Protein AF-A0A0G3I1F1-F1 (afdb_monomer_lite)

Radius of gyration: 37.82 Å; chains: 1; bounding box: 89×44×104 Å

Sequence (123 aa):
MLDVNSRSIANRKKYSCLNKSLQEEISLQHLYHSLLINDFSKYGRKVIKYLRKEKPEQYLRLISQIAVQENIKKEELSNGDQLTDEQLCEIIRSLEEELQIFSDYSKNKDGYAPKIKKTKEFS

Organism: NCBI:txid1277257

Secondary structure (DSSP, 8-state):
-----SSSSTTTTSSSSSS-S------HHHHHHHHHHHHHHHHHHHHHHHHHHH-HHHHHHHHHHHHHHHHHHHHHHHH-----HHHHHHHHHHHHHHHHHHHHHHHT-SS-------PPP--

pLDDT: mean 71.08, std 20.29, range [41.28, 98.12]

Structure (mmCIF, N/CA/C/O backbone):
data_AF-A0A0G3I1F1-F1
#
_entry.id   AF-A0A0G3I1F1-F1
#
loop_
_atom_site.group_PDB
_atom_site.id
_atom_site.type_symbol
_atom_site.label_atom_id
_atom_site.label_alt_id
_atom_site.label_comp_id
_atom_site.label_asym_id
_atom_site.label_entity_id
_atom_site.label_seq_id
_atom_site.pdbx_PDB_ins_code
_atom_site.Cartn_x
_atom_site.Cartn_y
_atom_site.Cartn_z
_atom_site.occupancy
_atom_site.B_iso_or_equiv
_atom_site.auth_seq_id
_atom_site.auth_comp_id
_atom_site.auth_asym_id
_atom_site.auth_atom_id
_atom_site.pdbx_PDB_model_num
ATOM 1 N N . MET A 1 1 ? 69.024 -20.974 -16.754 1.00 44.06 1 MET A N 1
ATOM 2 C CA . MET A 1 1 ? 68.825 -20.350 -15.431 1.00 44.06 1 MET A CA 1
ATOM 3 C C . MET A 1 1 ? 68.781 -18.844 -15.668 1.00 44.06 1 MET A C 1
ATOM 5 O O . MET A 1 1 ? 69.742 -18.359 -16.246 1.00 44.06 1 MET A O 1
ATOM 9 N N . LEU A 1 2 ? 67.677 -18.186 -15.265 1.00 41.84 2 LEU A N 1
ATOM 10 C CA . LEU A 1 2 ? 67.417 -16.724 -15.219 1.00 41.84 2 LEU A CA 1
ATOM 11 C C . LEU A 1 2 ? 67.286 -16.018 -16.596 1.00 41.84 2 LEU A C 1
ATOM 13 O O . LEU A 1 2 ? 68.034 -16.319 -17.510 1.00 41.84 2 LEU A O 1
ATOM 17 N N . ASP A 1 3 ? 66.359 -15.098 -16.874 1.00 41.72 3 ASP A N 1
ATOM 18 C CA . ASP A 1 3 ? 65.423 -14.351 -16.030 1.00 41.72 3 ASP A CA 1
ATOM 19 C C . ASP A 1 3 ? 64.271 -13.816 -16.919 1.00 41.72 3 ASP A C 1
ATOM 21 O O . ASP A 1 3 ? 64.508 -13.079 -17.875 1.00 41.72 3 ASP A O 1
ATOM 25 N N . VAL A 1 4 ? 63.015 -14.192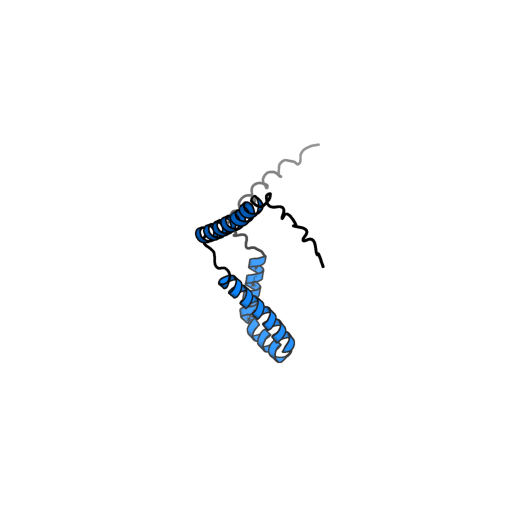 -16.648 1.00 49.25 4 VAL A N 1
ATOM 26 C CA . VAL A 1 4 ? 61.820 -13.761 -17.428 1.00 49.25 4 VAL A CA 1
ATOM 27 C C . VAL A 1 4 ? 61.138 -12.544 -16.769 1.00 49.25 4 VAL A C 1
ATOM 29 O O . VAL A 1 4 ? 60.016 -12.163 -17.096 1.00 49.25 4 VAL A O 1
ATOM 32 N N . ASN A 1 5 ? 61.809 -11.882 -15.824 1.00 49.31 5 ASN A N 1
ATOM 33 C CA . ASN A 1 5 ? 61.133 -11.084 -14.802 1.00 49.31 5 ASN A CA 1
ATOM 34 C C . ASN A 1 5 ? 61.237 -9.555 -14.956 1.00 49.31 5 ASN A C 1
ATOM 36 O O . ASN A 1 5 ? 61.244 -8.834 -13.961 1.00 49.31 5 ASN A O 1
ATOM 40 N N . SER A 1 6 ? 61.289 -9.020 -16.182 1.00 48.81 6 SER A N 1
ATOM 41 C CA . SER A 1 6 ? 61.502 -7.566 -16.374 1.00 48.81 6 SER A CA 1
ATOM 42 C C . SER A 1 6 ? 60.445 -6.820 -17.192 1.00 48.81 6 SER A C 1
ATOM 44 O O . SER A 1 6 ? 60.600 -5.624 -17.416 1.00 48.81 6 SER A O 1
ATOM 46 N N . ARG A 1 7 ? 59.339 -7.451 -17.614 1.00 41.47 7 ARG A N 1
ATOM 47 C CA . ARG A 1 7 ? 58.276 -6.745 -18.374 1.00 41.47 7 ARG A CA 1
ATOM 48 C C . ARG A 1 7 ? 56.908 -6.642 -17.694 1.00 41.47 7 ARG A C 1
ATOM 50 O O . ARG A 1 7 ? 56.014 -6.030 -18.269 1.00 41.47 7 ARG A O 1
ATOM 57 N N . SER A 1 8 ? 56.728 -7.142 -16.468 1.00 45.66 8 SER A N 1
ATOM 58 C CA . SER A 1 8 ? 55.414 -7.090 -15.792 1.00 45.66 8 SER A CA 1
ATOM 59 C C . SER A 1 8 ? 55.154 -5.821 -14.959 1.00 45.66 8 SER A C 1
ATOM 61 O O . SER A 1 8 ? 54.039 -5.618 -14.480 1.00 45.66 8 SER A O 1
ATOM 63 N N . ILE A 1 9 ? 56.137 -4.925 -14.807 1.00 47.38 9 ILE A N 1
ATOM 64 C CA . ILE A 1 9 ? 56.026 -3.777 -13.883 1.00 47.38 9 ILE A CA 1
ATOM 65 C C . ILE A 1 9 ? 55.412 -2.528 -14.553 1.00 47.38 9 ILE A C 1
ATOM 67 O O . ILE A 1 9 ? 54.865 -1.664 -13.868 1.00 47.38 9 ILE A O 1
ATOM 71 N N . ALA A 1 10 ? 55.391 -2.442 -15.888 1.00 46.03 10 ALA A N 1
ATOM 72 C CA . ALA A 1 10 ? 54.866 -1.261 -16.588 1.00 46.03 10 ALA A CA 1
ATOM 73 C C . ALA A 1 10 ? 53.324 -1.140 -16.574 1.00 46.03 10 ALA A C 1
ATOM 75 O O . ALA A 1 10 ? 52.796 -0.047 -16.766 1.00 46.03 10 ALA A O 1
ATOM 76 N N . ASN A 1 11 ? 52.589 -2.223 -16.292 1.00 43.62 11 ASN A N 1
ATOM 77 C CA . ASN A 1 11 ? 51.121 -2.231 -16.380 1.00 43.62 11 ASN A CA 1
ATOM 78 C C . ASN A 1 11 ? 50.391 -2.003 -15.046 1.00 43.62 11 ASN A C 1
ATOM 80 O O . ASN A 1 11 ? 49.169 -1.885 -15.037 1.00 43.62 11 ASN A O 1
ATOM 84 N N . ARG A 1 12 ? 51.100 -1.875 -13.914 1.00 45.00 12 ARG A N 1
ATOM 85 C CA . ARG A 1 12 ? 50.454 -1.662 -12.601 1.00 45.00 12 ARG A CA 1
ATOM 86 C C . ARG A 1 12 ? 50.089 -0.206 -12.282 1.00 45.00 12 ARG A C 1
ATOM 88 O O . ARG A 1 12 ? 49.455 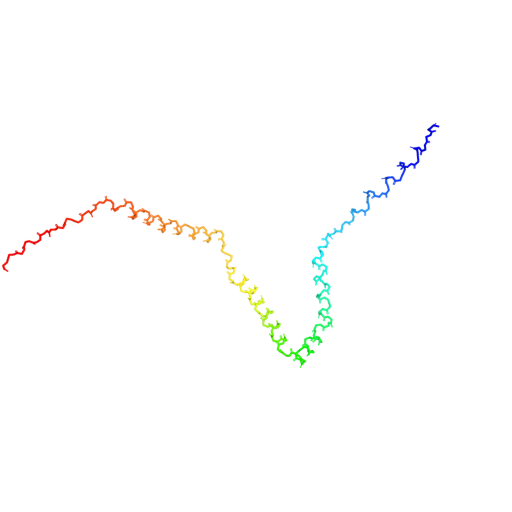0.038 -11.264 1.00 45.00 12 ARG A O 1
ATOM 95 N N . LYS A 1 13 ? 50.446 0.767 -13.128 1.00 48.75 13 LYS A N 1
ATOM 96 C CA . LYS A 1 13 ? 50.221 2.206 -12.860 1.00 48.75 13 LYS A CA 1
ATOM 97 C C . LYS A 1 13 ? 49.078 2.856 -13.655 1.00 48.75 13 LYS A C 1
ATOM 99 O O . LYS A 1 13 ? 48.961 4.074 -13.627 1.00 48.75 13 LYS A O 1
ATOM 104 N N . LYS A 1 14 ? 48.238 2.092 -14.366 1.00 47.34 14 LYS A N 1
ATOM 105 C CA . LYS A 1 14 ? 47.211 2.665 -15.267 1.00 47.34 14 LYS A CA 1
ATOM 106 C C . LYS A 1 14 ? 45.747 2.496 -14.849 1.00 47.34 14 LYS A C 1
ATOM 108 O O . LYS A 1 14 ? 44.876 2.910 -15.599 1.00 47.34 14 LYS A O 1
ATOM 113 N N . TYR A 1 15 ? 45.470 1.985 -13.649 1.00 46.41 15 TYR A N 1
ATOM 114 C CA . TYR A 1 15 ? 44.086 1.826 -13.165 1.00 46.41 15 TYR A CA 1
ATOM 115 C C . TYR A 1 15 ? 43.828 2.413 -11.769 1.00 46.41 15 TYR A C 1
ATOM 117 O O . TYR A 1 15 ? 42.810 2.124 -11.158 1.00 46.41 15 TYR A O 1
ATOM 125 N N . SER A 1 16 ? 44.724 3.257 -11.246 1.00 50.31 16 SER A N 1
ATOM 126 C CA . SER A 1 16 ? 44.609 3.760 -9.867 1.00 50.31 16 SER A CA 1
ATOM 127 C C . SER A 1 16 ? 43.841 5.085 -9.717 1.00 50.31 16 SER A C 1
ATOM 129 O O . SER A 1 16 ? 43.665 5.537 -8.589 1.00 50.31 16 SER A O 1
ATOM 131 N N . CYS A 1 17 ? 43.411 5.750 -10.794 1.00 47.12 17 CYS A N 1
ATOM 132 C CA . CYS A 1 17 ? 42.939 7.142 -10.696 1.00 47.12 17 CYS A CA 1
ATOM 133 C C . CYS A 1 17 ? 41.585 7.466 -11.347 1.00 47.12 17 CYS A C 1
ATOM 135 O O . CYS A 1 17 ? 41.224 8.637 -11.380 1.00 47.12 17 CYS A O 1
ATOM 137 N N . LEU A 1 18 ? 40.801 6.480 -11.798 1.00 45.34 18 LEU A N 1
ATOM 138 C CA . LEU A 1 18 ? 39.543 6.749 -12.519 1.00 45.34 18 LEU A CA 1
ATOM 139 C C . LEU A 1 18 ? 38.241 6.554 -11.726 1.00 45.34 18 LEU A C 1
ATOM 141 O O . LEU A 1 18 ? 37.180 6.791 -12.282 1.00 45.34 18 LEU A O 1
ATOM 145 N N . ASN A 1 19 ? 38.297 6.250 -10.425 1.00 48.03 19 ASN A N 1
ATOM 146 C CA . ASN A 1 19 ? 37.095 6.189 -9.572 1.00 48.03 19 ASN A CA 1
ATOM 147 C C . ASN A 1 19 ? 36.990 7.383 -8.605 1.00 48.03 19 ASN A C 1
ATOM 149 O O . ASN A 1 19 ? 36.394 7.282 -7.541 1.00 48.03 19 ASN A O 1
ATOM 153 N N . LYS A 1 20 ? 37.602 8.523 -8.953 1.00 47.66 20 LYS A N 1
ATOM 154 C CA . LYS A 1 20 ? 37.448 9.797 -8.222 1.00 47.66 20 LYS A CA 1
ATOM 155 C C . LYS A 1 20 ? 36.409 10.723 -8.863 1.00 47.66 20 LYS A C 1
ATOM 157 O O . LYS A 1 20 ? 36.433 11.927 -8.636 1.00 47.66 20 LYS A O 1
ATOM 162 N N . SER A 1 21 ? 35.498 10.190 -9.670 1.00 48.72 21 SER A N 1
ATOM 163 C CA . SER A 1 21 ? 34.312 10.925 -10.098 1.00 48.72 21 SER A CA 1
ATOM 164 C C . SER A 1 21 ? 33.169 10.563 -9.164 1.00 48.72 21 SER A C 1
ATOM 166 O O . SER A 1 21 ? 32.570 9.515 -9.362 1.00 48.72 21 SER A O 1
ATOM 168 N N . LEU A 1 22 ? 32.938 11.391 -8.140 1.00 50.31 22 LEU A N 1
ATOM 169 C CA . LEU A 1 22 ? 31.612 11.851 -7.694 1.00 50.31 22 LEU A CA 1
ATOM 170 C C . LEU A 1 22 ? 30.431 10.876 -7.903 1.00 50.31 22 LEU A C 1
ATOM 172 O O . LEU A 1 22 ? 29.366 11.260 -8.374 1.00 50.31 22 LEU A O 1
ATOM 176 N N . GLN A 1 23 ? 30.613 9.601 -7.573 1.00 54.25 23 GLN A N 1
ATOM 177 C CA . GLN A 1 23 ? 29.519 8.664 -7.438 1.00 54.25 23 GLN A CA 1
ATOM 178 C C . GLN A 1 23 ? 29.062 8.854 -6.007 1.00 54.25 23 GLN A C 1
ATOM 180 O O . GLN A 1 23 ? 29.670 8.324 -5.081 1.00 54.25 23 GLN A O 1
ATOM 185 N N . GLU A 1 24 ? 28.027 9.671 -5.821 1.00 63.03 24 GLU A N 1
ATOM 186 C CA . GLU A 1 24 ? 27.142 9.445 -4.687 1.00 63.03 24 GLU A CA 1
ATOM 187 C C . GLU A 1 24 ? 26.819 7.953 -4.720 1.00 63.03 24 GLU A C 1
ATOM 189 O O . GLU A 1 24 ? 26.288 7.450 -5.714 1.00 63.03 24 GLU A O 1
ATOM 194 N N . GLU A 1 25 ? 27.267 7.215 -3.707 1.00 71.25 25 GLU A N 1
ATOM 195 C CA . GLU A 1 25 ? 26.944 5.804 -3.570 1.00 71.25 25 GLU A CA 1
ATOM 196 C C . GLU A 1 25 ? 25.430 5.720 -3.388 1.00 71.25 25 GLU A C 1
ATOM 198 O O . GLU A 1 25 ? 24.896 5.847 -2.286 1.00 71.25 25 GLU A O 1
ATOM 203 N N . ILE A 1 26 ? 24.706 5.581 -4.500 1.00 73.31 26 ILE A N 1
ATOM 204 C CA . ILE A 1 26 ? 23.265 5.404 -4.460 1.00 73.31 26 ILE A CA 1
ATOM 205 C C . ILE A 1 26 ? 23.042 4.056 -3.792 1.00 73.31 26 ILE A C 1
ATOM 207 O O . ILE A 1 26 ? 23.347 3.005 -4.360 1.00 73.31 26 ILE A O 1
ATOM 211 N N . SER A 1 27 ? 22.512 4.095 -2.570 1.00 87.12 27 SER A N 1
ATOM 212 C CA . SER A 1 27 ? 22.115 2.890 -1.856 1.00 87.12 27 SER A CA 1
ATOM 213 C C . SER A 1 27 ? 21.230 2.036 -2.759 1.00 87.12 27 SER A C 1
ATOM 215 O O . SER A 1 27 ? 20.289 2.529 -3.389 1.00 87.12 27 SER A O 1
ATOM 217 N N . LEU A 1 28 ? 21.500 0.732 -2.789 1.00 89.3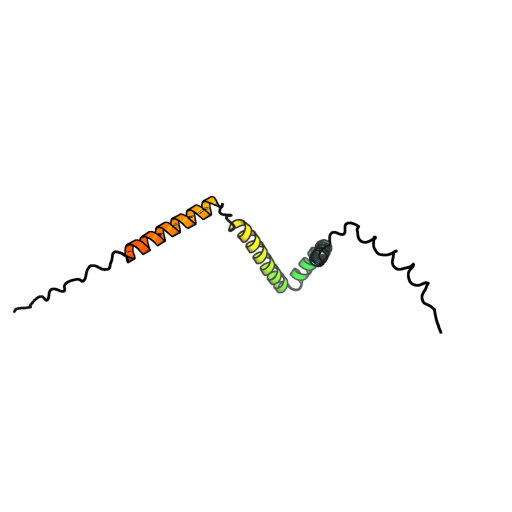8 28 LEU A N 1
ATOM 218 C CA . LEU A 1 28 ? 20.695 -0.239 -3.524 1.00 89.38 28 LEU A CA 1
ATOM 219 C C . LEU A 1 28 ? 19.201 -0.101 -3.181 1.00 89.38 28 LEU A C 1
ATOM 221 O O . LEU A 1 28 ? 18.343 -0.207 -4.056 1.00 89.38 28 LEU A O 1
ATOM 225 N N . GLN A 1 29 ? 18.892 0.218 -1.922 1.00 89.19 29 GLN A N 1
ATOM 226 C CA . GLN A 1 29 ? 17.534 0.482 -1.452 1.00 89.19 29 GLN A CA 1
ATOM 227 C C . GLN A 1 29 ? 16.890 1.675 -2.171 1.00 89.19 29 GLN A C 1
ATOM 229 O O . GLN A 1 29 ? 15.728 1.595 -2.568 1.00 89.19 29 GLN A O 1
ATOM 234 N N . HIS A 1 30 ? 17.638 2.763 -2.370 1.00 88.69 30 HIS A N 1
ATOM 235 C CA . HIS A 1 30 ? 17.154 3.952 -3.068 1.00 88.69 30 HIS A CA 1
ATOM 236 C C . HIS A 1 30 ? 16.857 3.646 -4.539 1.00 88.69 30 HIS A C 1
ATOM 238 O O . HIS A 1 30 ? 15.798 4.015 -5.053 1.00 88.69 30 HIS A O 1
ATOM 244 N N . LEU A 1 31 ? 17.746 2.893 -5.195 1.00 91.69 31 LEU A N 1
ATOM 245 C CA . LEU A 1 31 ? 17.545 2.463 -6.575 1.00 91.69 31 LEU A CA 1
ATOM 246 C C . LEU A 1 31 ? 16.276 1.610 -6.713 1.00 91.69 31 LEU A C 1
ATOM 248 O O . LEU A 1 31 ? 15.416 1.931 -7.535 1.00 91.69 31 LEU A O 1
ATOM 252 N N . TYR A 1 32 ? 16.110 0.582 -5.873 1.00 92.44 32 TYR A N 1
ATOM 253 C CA . TYR A 1 32 ? 14.906 -0.258 -5.885 1.00 92.44 32 TYR A CA 1
ATOM 254 C C . TYR A 1 32 ? 13.635 0.548 -5.637 1.00 92.44 32 TYR A C 1
ATOM 256 O O . TYR A 1 32 ? 12.649 0.383 -6.356 1.00 92.44 32 TYR A O 1
ATOM 264 N N . HIS A 1 33 ? 13.661 1.443 -4.652 1.00 91.31 33 HIS A N 1
ATOM 265 C CA . HIS A 1 33 ? 12.513 2.277 -4.331 1.00 91.31 33 HIS A CA 1
ATOM 266 C C . HIS A 1 33 ? 12.116 3.171 -5.514 1.00 91.31 33 HIS A C 1
ATOM 268 O O . HIS A 1 33 ? 10.940 3.229 -5.875 1.00 91.31 33 HIS A O 1
ATOM 274 N N . SER A 1 34 ? 13.090 3.799 -6.181 1.00 92.56 34 SER A N 1
ATOM 275 C CA . SER A 1 34 ? 12.830 4.639 -7.358 1.00 92.56 34 SER A CA 1
ATOM 276 C C . SER A 1 34 ? 12.214 3.852 -8.524 1.00 92.56 34 SER A C 1
ATOM 278 O O . SER A 1 34 ? 11.258 4.313 -9.151 1.00 92.56 34 SER A O 1
ATOM 280 N N . LEU A 1 35 ? 12.702 2.633 -8.781 1.00 95.00 35 LEU A N 1
ATOM 281 C CA . LEU A 1 35 ? 12.184 1.765 -9.839 1.00 95.00 35 LEU A CA 1
ATOM 282 C C . LEU A 1 35 ? 10.741 1.338 -9.557 1.00 95.00 35 LEU A C 1
ATOM 284 O O . LEU A 1 35 ? 9.897 1.416 -10.450 1.00 95.00 35 LEU A O 1
ATOM 288 N N . LEU A 1 36 ? 10.443 0.945 -8.316 1.00 94.00 36 LEU A N 1
ATOM 289 C CA . LEU A 1 36 ? 9.094 0.550 -7.907 1.00 94.00 36 LEU A CA 1
ATOM 290 C C . LEU A 1 36 ? 8.105 1.719 -7.980 1.00 94.00 36 LEU A C 1
ATOM 292 O O . LEU A 1 36 ? 6.980 1.531 -8.441 1.00 94.00 36 LEU A O 1
ATOM 296 N N . ILE A 1 37 ? 8.518 2.928 -7.587 1.00 95.25 37 ILE A N 1
ATOM 297 C CA . ILE A 1 37 ? 7.687 4.133 -7.729 1.00 95.25 37 ILE A CA 1
ATOM 298 C C . ILE A 1 37 ? 7.369 4.400 -9.198 1.00 95.25 37 ILE A C 1
ATOM 300 O O . ILE A 1 37 ? 6.214 4.661 -9.541 1.00 95.25 37 ILE A O 1
ATOM 304 N N . ASN A 1 38 ? 8.373 4.325 -10.071 1.00 96.50 38 ASN A N 1
ATOM 305 C CA . ASN A 1 38 ? 8.187 4.585 -11.495 1.00 96.50 38 ASN A CA 1
ATOM 306 C C . ASN A 1 38 ? 7.251 3.558 -12.142 1.00 96.50 38 ASN A C 1
ATOM 308 O O . ASN A 1 38 ? 6.346 3.933 -12.895 1.00 96.50 38 ASN A O 1
ATOM 312 N N . ASP A 1 39 ? 7.420 2.278 -11.813 1.00 97.19 39 ASP A N 1
ATOM 313 C CA . ASP A 1 39 ? 6.549 1.213 -12.307 1.00 97.19 39 ASP A CA 1
ATOM 314 C C . ASP A 1 39 ? 5.107 1.381 -11.800 1.00 97.19 39 ASP A C 1
ATOM 316 O O . ASP A 1 39 ? 4.147 1.357 -12.579 1.00 97.19 39 ASP A O 1
ATOM 320 N N . PHE A 1 40 ? 4.944 1.682 -10.508 1.00 95.00 40 PHE A N 1
ATOM 321 C CA . PHE A 1 40 ? 3.635 1.933 -9.913 1.00 95.00 40 PHE A CA 1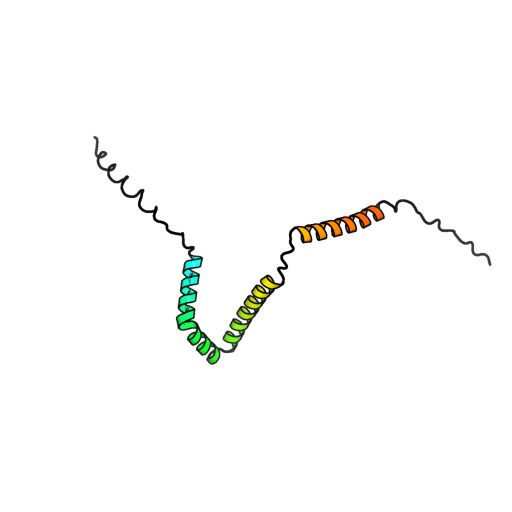
ATOM 322 C C . PHE A 1 40 ? 2.955 3.185 -10.487 1.00 95.00 40 PHE A C 1
ATOM 324 O O . PHE A 1 40 ? 1.750 3.166 -10.740 1.00 95.00 40 PHE A O 1
ATOM 331 N N . SER A 1 41 ? 3.698 4.259 -10.755 1.00 95.19 41 SER A N 1
ATOM 332 C CA . SER A 1 41 ? 3.163 5.463 -11.405 1.00 95.19 41 SER A CA 1
ATOM 333 C C . SER A 1 41 ? 2.585 5.140 -12.788 1.00 95.19 41 SER A C 1
ATOM 335 O O . SER A 1 41 ? 1.496 5.602 -13.148 1.00 95.19 41 SER A O 1
ATOM 337 N N . LYS A 1 42 ? 3.265 4.264 -13.538 1.00 97.00 42 LYS A N 1
ATOM 338 C CA . LYS A 1 42 ? 2.866 3.877 -14.893 1.00 97.00 42 LYS A CA 1
ATOM 339 C C . LYS A 1 42 ? 1.713 2.869 -14.925 1.00 97.00 42 LYS A C 1
ATOM 341 O O . LYS A 1 42 ? 0.814 2.999 -15.757 1.00 97.00 42 LYS A O 1
ATOM 346 N N . TYR A 1 43 ? 1.712 1.873 -14.038 1.00 96.75 43 TYR A N 1
ATOM 347 C CA . TYR A 1 43 ? 0.783 0.734 -14.125 1.00 96.75 43 TYR A CA 1
ATOM 348 C C . TYR A 1 43 ? -0.142 0.565 -12.916 1.00 96.75 43 TYR A C 1
ATOM 350 O O . TYR A 1 43 ? -1.189 -0.082 -13.029 1.00 96.75 43 TYR A O 1
ATOM 358 N N . GLY A 1 44 ? 0.179 1.181 -11.780 1.00 94.69 44 GLY A N 1
ATOM 359 C CA . GLY A 1 44 ? -0.489 0.970 -10.495 1.00 94.69 44 GLY A CA 1
ATOM 360 C C . GLY A 1 44 ? -1.992 1.221 -10.545 1.00 94.69 44 GLY A C 1
ATOM 361 O O . GLY A 1 44 ? -2.767 0.398 -10.062 1.00 94.69 44 GLY A O 1
ATOM 362 N N . ARG A 1 45 ? -2.451 2.280 -11.232 1.00 95.50 45 ARG A N 1
ATOM 363 C CA . ARG A 1 45 ? -3.897 2.549 -11.392 1.00 95.50 45 ARG A CA 1
ATOM 364 C C . ARG A 1 45 ? -4.635 1.406 -12.088 1.00 95.50 45 ARG A C 1
ATOM 366 O O . ARG A 1 45 ? -5.742 1.052 -11.682 1.00 95.50 45 ARG A O 1
ATOM 373 N N . LYS A 1 46 ? -4.037 0.829 -13.135 1.00 97.44 46 LYS A N 1
ATOM 374 C CA . LYS A 1 46 ? -4.642 -0.271 -13.897 1.00 97.44 46 LYS A CA 1
ATOM 375 C C . LYS A 1 46 ? -4.687 -1.544 -13.055 1.00 97.44 46 LYS A C 1
ATOM 377 O O . LYS A 1 46 ? -5.728 -2.196 -13.017 1.00 97.44 46 LYS A O 1
ATOM 382 N N . VAL A 1 47 ? -3.602 -1.841 -12.339 1.00 95.88 47 VAL A N 1
ATOM 383 C CA . VAL A 1 47 ? -3.515 -2.988 -11.423 1.00 95.88 47 VAL A CA 1
ATOM 384 C C . VAL A 1 47 ? -4.531 -2.861 -10.290 1.00 95.88 47 VAL A C 1
ATOM 386 O O . VAL A 1 47 ? -5.276 -3.803 -10.047 1.00 95.88 47 VAL A O 1
ATOM 389 N N . ILE A 1 48 ? -4.647 -1.690 -9.657 1.00 95.69 48 ILE A N 1
ATOM 390 C CA . ILE A 1 48 ? -5.631 -1.442 -8.593 1.00 95.69 48 ILE A CA 1
ATOM 391 C C . ILE A 1 48 ? -7.059 -1.605 -9.114 1.00 95.69 48 ILE A C 1
ATOM 393 O O . ILE A 1 48 ? -7.879 -2.256 -8.467 1.00 95.69 48 ILE A O 1
ATOM 397 N N . LYS A 1 49 ? -7.369 -1.040 -10.288 1.00 96.88 49 LYS A N 1
ATOM 398 C CA . LYS A 1 49 ? -8.701 -1.169 -10.895 1.00 96.88 49 LYS A CA 1
ATOM 399 C C . LYS A 1 49 ? -9.043 -2.631 -11.181 1.00 96.88 49 LYS A C 1
ATOM 401 O O . LYS A 1 49 ? -10.163 -3.053 -10.910 1.00 96.88 49 LYS A O 1
ATOM 406 N N . TYR A 1 50 ? -8.084 -3.385 -11.712 1.00 97.44 50 TYR A N 1
ATOM 407 C CA . TYR A 1 50 ? -8.235 -4.813 -11.963 1.00 97.44 50 TYR A CA 1
ATOM 408 C C . TYR A 1 50 ? -8.432 -5.593 -10.659 1.00 97.44 50 TYR A C 1
ATOM 410 O O . TYR A 1 50 ? -9.397 -6.338 -10.532 1.00 97.44 50 TYR A O 1
ATOM 418 N N . LEU A 1 51 ? -7.588 -5.356 -9.652 1.00 96.50 51 LEU A N 1
ATOM 419 C CA . LEU A 1 51 ? -7.655 -6.042 -8.363 1.00 96.50 51 LEU A CA 1
ATOM 420 C C . LEU A 1 51 ? -8.984 -5.784 -7.645 1.00 96.50 51 LEU A C 1
ATOM 422 O O . LEU A 1 51 ? -9.586 -6.717 -7.129 1.00 96.50 51 LEU A O 1
ATOM 426 N N . ARG A 1 52 ? -9.483 -4.542 -7.672 1.00 97.00 52 ARG A N 1
ATOM 427 C CA . ARG A 1 52 ? -10.789 -4.188 -7.096 1.00 97.00 52 ARG A CA 1
ATOM 428 C C . ARG A 1 52 ? -11.938 -4.956 -7.751 1.00 97.00 52 ARG A C 1
ATOM 430 O O . ARG A 1 52 ? -12.908 -5.268 -7.074 1.00 97.00 52 ARG A O 1
ATOM 437 N N . LYS A 1 53 ? -11.844 -5.221 -9.056 1.00 97.38 53 LYS A N 1
ATOM 438 C CA . LYS A 1 53 ? -12.885 -5.926 -9.807 1.00 97.38 53 LYS A CA 1
ATOM 439 C C . LYS A 1 53 ? -12.814 -7.439 -9.599 1.00 97.38 53 LYS A C 1
ATOM 441 O O . LYS A 1 53 ? -13.839 -8.059 -9.360 1.00 97.38 53 LYS A O 1
ATOM 446 N N . GLU A 1 54 ? -11.621 -8.016 -9.708 1.00 98.12 54 GLU A N 1
ATOM 447 C CA . GLU A 1 54 ? -11.448 -9.472 -9.762 1.00 98.12 54 GLU A CA 1
ATOM 448 C C . GLU A 1 54 ? -11.226 -10.107 -8.381 1.00 98.12 54 GLU A C 1
ATOM 450 O O . GLU A 1 54 ? -11.534 -11.279 -8.191 1.00 98.12 54 GLU A O 1
ATOM 455 N N . LYS A 1 55 ? -10.658 -9.365 -7.417 1.00 97.50 55 LYS A N 1
ATOM 456 C CA . LYS A 1 55 ? -10.338 -9.851 -6.060 1.00 97.50 55 LYS A CA 1
ATOM 457 C C . LYS A 1 55 ? -10.582 -8.759 -5.004 1.00 97.50 55 LYS A C 1
ATOM 459 O O . LYS A 1 55 ? -9.627 -8.277 -4.376 1.00 97.50 55 LYS A O 1
ATOM 464 N N . PRO A 1 56 ? -11.841 -8.331 -4.808 1.00 95.81 56 PRO A N 1
ATOM 465 C CA . PRO A 1 56 ? -12.175 -7.201 -3.944 1.00 95.81 56 PRO A CA 1
ATOM 466 C C . PRO A 1 56 ? -11.723 -7.392 -2.489 1.00 95.81 56 PRO A C 1
ATOM 468 O O . PRO A 1 56 ? -11.281 -6.431 -1.860 1.00 95.81 56 PRO A O 1
ATOM 471 N N . GLU A 1 57 ? -11.734 -8.614 -1.958 1.00 96.88 57 GLU A N 1
ATOM 472 C CA . GLU A 1 57 ? -11.305 -8.902 -0.584 1.00 96.88 57 GLU A CA 1
ATOM 473 C C . GLU A 1 57 ? -9.806 -8.652 -0.399 1.00 96.88 57 GLU A C 1
ATOM 475 O O . GLU A 1 57 ? -9.382 -8.111 0.622 1.00 96.88 57 GLU A O 1
ATOM 480 N N . GLN A 1 58 ? -8.992 -9.025 -1.392 1.00 95.94 58 GLN A N 1
ATOM 481 C CA . GLN A 1 58 ? -7.549 -8.766 -1.373 1.00 95.94 58 GLN A CA 1
ATOM 482 C C . GLN A 1 58 ? -7.265 -7.271 -1.488 1.00 95.94 58 GLN A C 1
ATOM 484 O O . GLN A 1 58 ? -6.405 -6.753 -0.777 1.00 95.94 58 GLN A O 1
ATOM 489 N N . TYR A 1 59 ? -8.021 -6.575 -2.341 1.00 96.19 59 TYR A N 1
ATOM 490 C CA . TYR A 1 59 ? -7.946 -5.125 -2.453 1.00 96.19 59 TYR A CA 1
ATOM 491 C C . TYR A 1 59 ? -8.249 -4.438 -1.113 1.00 96.19 59 TYR A C 1
ATOM 493 O O . TYR A 1 59 ? -7.448 -3.627 -0.657 1.00 96.19 59 TYR A O 1
ATOM 501 N N . LEU A 1 60 ? -9.352 -4.791 -0.446 1.00 95.50 60 LEU A N 1
ATOM 502 C CA . LEU A 1 60 ? -9.717 -4.205 0.849 1.00 95.50 60 LEU A CA 1
ATOM 503 C C . LEU A 1 60 ? -8.667 -4.488 1.929 1.00 95.50 60 LEU A C 1
ATOM 505 O O . LEU A 1 60 ? -8.320 -3.587 2.692 1.00 95.50 60 LEU A O 1
ATOM 509 N N . ARG A 1 61 ? -8.107 -5.704 1.955 1.00 95.31 61 ARG A N 1
ATOM 510 C CA . ARG A 1 61 ? -7.028 -6.064 2.887 1.00 95.31 61 ARG A CA 1
ATOM 511 C C . ARG A 1 61 ? -5.786 -5.197 2.659 1.00 95.31 61 ARG A C 1
ATOM 513 O O . ARG A 1 61 ? -5.271 -4.622 3.613 1.00 95.31 61 ARG A O 1
ATOM 520 N N . LEU A 1 62 ? -5.365 -5.025 1.406 1.00 92.62 62 LEU A N 1
ATOM 521 C CA . LEU A 1 62 ? -4.239 -4.157 1.052 1.00 92.62 62 LEU A CA 1
ATOM 522 C C . LEU A 1 62 ? -4.495 -2.698 1.464 1.00 92.62 62 LEU A C 1
ATOM 524 O O . LEU A 1 62 ? -3.636 -2.067 2.075 1.00 92.62 62 LEU A O 1
ATOM 528 N N . ILE A 1 63 ? -5.689 -2.171 1.178 1.00 92.06 63 ILE A N 1
ATOM 529 C CA . ILE A 1 63 ? -6.058 -0.800 1.555 1.00 92.06 63 ILE A CA 1
ATOM 530 C C . ILE A 1 63 ? -6.064 -0.617 3.072 1.00 92.06 63 ILE A C 1
ATOM 532 O O . ILE A 1 63 ? -5.563 0.399 3.542 1.00 92.06 63 ILE A O 1
ATOM 536 N N . SER A 1 64 ? -6.564 -1.589 3.840 1.00 90.06 64 SER A N 1
ATOM 537 C CA . SER A 1 64 ? -6.538 -1.505 5.305 1.00 90.06 64 SER A CA 1
ATOM 538 C C . SER A 1 64 ? -5.114 -1.416 5.862 1.00 90.06 64 SER A C 1
ATOM 540 O O . SER A 1 64 ? -4.863 -0.612 6.752 1.00 90.06 64 SER A O 1
ATOM 542 N N . GLN A 1 65 ? -4.162 -2.163 5.295 1.00 90.44 65 GLN A N 1
ATOM 543 C CA . GLN A 1 65 ? -2.762 -2.129 5.729 1.00 90.44 65 GLN A CA 1
ATOM 544 C C . GLN A 1 65 ? -2.110 -0.774 5.435 1.00 90.44 65 GLN A C 1
ATOM 546 O O . GLN A 1 65 ? -1.443 -0.208 6.299 1.00 90.44 65 GLN A O 1
ATOM 551 N N . ILE A 1 66 ? -2.342 -0.236 4.234 1.00 87.00 66 ILE A N 1
ATOM 552 C CA . ILE A 1 66 ? -1.790 1.061 3.823 1.00 87.00 66 ILE A CA 1
ATOM 553 C C . ILE A 1 66 ? -2.412 2.196 4.645 1.00 87.00 66 ILE A C 1
ATOM 555 O O . ILE A 1 66 ? -1.696 3.062 5.135 1.00 87.00 66 ILE A O 1
ATOM 559 N N . ALA A 1 67 ? -3.735 2.190 4.831 1.00 80.31 67 ALA A N 1
ATOM 560 C CA . ALA A 1 67 ? -4.434 3.239 5.569 1.00 80.31 67 ALA A CA 1
ATOM 561 C C . ALA A 1 67 ? -3.975 3.324 7.032 1.00 80.31 67 ALA A C 1
ATOM 563 O O . ALA A 1 67 ? -3.771 4.422 7.543 1.00 80.31 67 ALA A O 1
ATOM 564 N N . VAL A 1 68 ? -3.761 2.178 7.688 1.00 78.56 68 VAL A N 1
ATOM 565 C CA . VAL A 1 68 ? -3.235 2.131 9.060 1.00 78.56 68 VAL A CA 1
ATOM 566 C C . VAL A 1 68 ? -1.816 2.697 9.122 1.00 78.56 68 VAL A C 1
ATOM 568 O O . VAL A 1 68 ? -1.547 3.534 9.975 1.00 78.56 68 VAL A O 1
ATOM 571 N N . GLN A 1 69 ? -0.929 2.326 8.194 1.00 75.38 69 GLN A N 1
ATOM 572 C CA . GLN A 1 69 ? 0.432 2.879 8.152 1.00 75.38 69 GLN A CA 1
ATOM 573 C C . GLN A 1 69 ? 0.457 4.394 7.915 1.00 75.38 69 GLN A C 1
ATOM 575 O O . GLN A 1 69 ? 1.247 5.098 8.535 1.00 75.38 69 GLN A O 1
ATOM 580 N N . GLU A 1 70 ? -0.401 4.913 7.037 1.00 71.00 70 GLU A N 1
ATOM 581 C CA . GLU A 1 70 ? -0.473 6.353 6.764 1.00 71.00 70 GLU A CA 1
ATOM 582 C C . GLU A 1 70 ? -1.060 7.142 7.939 1.00 71.00 70 GLU A C 1
ATOM 584 O O . GLU A 1 70 ? -0.650 8.276 8.179 1.00 71.00 70 GLU A O 1
ATOM 589 N N . ASN A 1 71 ? -1.987 6.548 8.693 1.00 64.81 71 ASN A N 1
ATOM 590 C CA . ASN A 1 71 ? -2.493 7.151 9.922 1.00 64.81 71 ASN A CA 1
ATOM 591 C C . ASN A 1 71 ? -1.433 7.137 11.026 1.00 64.81 71 ASN A C 1
ATOM 593 O O . ASN A 1 71 ? -1.232 8.175 11.640 1.00 64.81 71 ASN A O 1
ATOM 597 N N . ILE A 1 72 ? -0.693 6.035 11.201 1.00 61.38 72 ILE A N 1
ATOM 598 C CA . ILE A 1 72 ? 0.415 5.956 12.167 1.00 61.38 72 ILE A CA 1
ATOM 599 C C . ILE A 1 72 ? 1.482 7.007 11.853 1.00 61.38 72 ILE A C 1
ATOM 601 O O . ILE A 1 72 ? 1.865 7.746 12.744 1.00 61.38 72 ILE A O 1
ATOM 605 N N . LYS A 1 73 ? 1.907 7.172 10.593 1.00 61.25 73 LYS A N 1
ATOM 606 C CA . LYS A 1 73 ? 2.885 8.220 10.233 1.00 61.25 73 LYS A CA 1
ATOM 607 C C . LYS A 1 73 ? 2.381 9.634 10.532 1.00 61.25 73 LYS A C 1
ATOM 609 O O . LYS A 1 73 ? 3.151 10.490 10.952 1.00 61.25 73 LYS A O 1
ATOM 614 N N . LYS A 1 74 ? 1.097 9.905 10.278 1.00 60.50 74 LYS A N 1
ATOM 615 C CA . LYS A 1 74 ? 0.478 11.204 10.595 1.00 60.50 74 LYS A CA 1
ATOM 616 C C . LYS A 1 74 ? 0.351 11.419 12.099 1.00 60.50 74 LYS A C 1
ATOM 618 O O . LYS A 1 74 ? 0.495 12.542 12.558 1.00 60.50 74 LYS A O 1
ATOM 623 N N . GLU A 1 75 ? 0.084 10.355 12.840 1.00 56.88 75 GLU A N 1
ATOM 624 C CA . GLU A 1 75 ? -0.041 10.365 14.289 1.00 56.88 75 GLU A CA 1
ATOM 625 C C . GLU A 1 75 ? 1.332 10.469 14.970 1.00 56.88 75 GLU A C 1
ATOM 627 O O . GLU A 1 75 ? 1.464 11.227 15.914 1.00 56.88 75 GLU A O 1
ATOM 632 N N . GLU A 1 76 ? 2.392 9.858 14.440 1.00 54.72 76 GLU A N 1
ATOM 633 C CA . GLU A 1 76 ? 3.785 10.090 14.861 1.00 54.72 76 GLU A CA 1
ATOM 634 C C . GLU A 1 76 ? 4.221 11.545 14.618 1.00 54.72 76 GLU A C 1
ATOM 636 O O . GLU A 1 76 ? 4.922 12.129 15.440 1.00 54.72 76 GLU A O 1
ATOM 641 N N . LEU A 1 77 ? 3.758 12.162 13.525 1.00 52.56 77 LEU A N 1
ATOM 642 C CA . LEU A 1 77 ? 3.961 13.590 13.250 1.00 52.56 77 LEU A CA 1
ATOM 643 C C . LEU A 1 77 ? 3.107 14.515 14.139 1.00 52.56 77 LEU A C 1
ATOM 645 O O . LEU A 1 77 ? 3.446 15.686 14.266 1.00 52.56 77 LEU A O 1
ATOM 649 N N . SER A 1 78 ? 2.006 14.020 14.717 1.00 53.78 78 SER A N 1
ATOM 650 C CA . SER A 1 78 ? 1.049 14.814 15.508 1.00 53.78 78 SER A CA 1
ATOM 651 C C . SER A 1 78 ? 1.174 14.611 17.021 1.00 53.78 78 SER A C 1
ATOM 653 O O . SER A 1 78 ? 0.816 15.512 17.769 1.00 53.78 78 SER A O 1
ATOM 655 N N . ASN A 1 79 ? 1.643 13.446 17.467 1.00 50.97 79 ASN A N 1
ATOM 656 C CA . ASN A 1 79 ? 1.883 13.092 18.869 1.00 50.97 79 ASN A CA 1
ATOM 657 C C . ASN A 1 79 ? 3.359 13.257 19.251 1.00 50.97 79 ASN A C 1
ATOM 659 O O . ASN A 1 79 ? 3.714 13.137 20.421 1.00 50.97 79 ASN A O 1
ATOM 663 N N . GLY A 1 80 ? 4.227 13.535 18.277 1.00 50.97 80 GLY A N 1
ATOM 664 C CA . GLY A 1 80 ? 5.540 14.106 18.523 1.00 50.97 80 GLY A CA 1
ATOM 665 C C . GLY A 1 80 ? 5.412 15.586 18.865 1.00 50.97 80 GLY A C 1
ATOM 666 O O . GLY A 1 80 ? 5.918 16.416 18.113 1.00 50.97 80 GLY A O 1
ATOM 667 N N . ASP A 1 81 ? 4.744 15.919 19.975 1.00 60.84 81 ASP A N 1
ATOM 668 C CA . ASP A 1 81 ? 5.021 17.186 20.650 1.00 60.84 81 ASP A CA 1
ATOM 669 C C . ASP A 1 81 ? 6.510 17.128 21.002 1.00 60.84 81 ASP A C 1
ATOM 671 O O . ASP A 1 81 ? 6.934 16.437 21.931 1.00 60.84 81 ASP A O 1
ATOM 675 N N . GLN A 1 82 ? 7.332 17.760 20.165 1.00 63.75 82 GLN A N 1
ATOM 676 C CA . GLN A 1 82 ? 8.736 17.988 20.452 1.00 63.75 82 GLN A CA 1
ATOM 677 C C . GLN A 1 82 ? 8.766 18.918 21.656 1.00 63.75 82 GLN A C 1
ATOM 679 O O . GLN A 1 82 ? 8.737 20.138 21.505 1.00 63.75 82 GLN A O 1
ATOM 684 N N . LEU A 1 83 ? 8.760 18.329 22.850 1.00 68.69 83 LEU A N 1
ATOM 685 C CA . LEU A 1 83 ? 9.029 19.060 24.073 1.00 6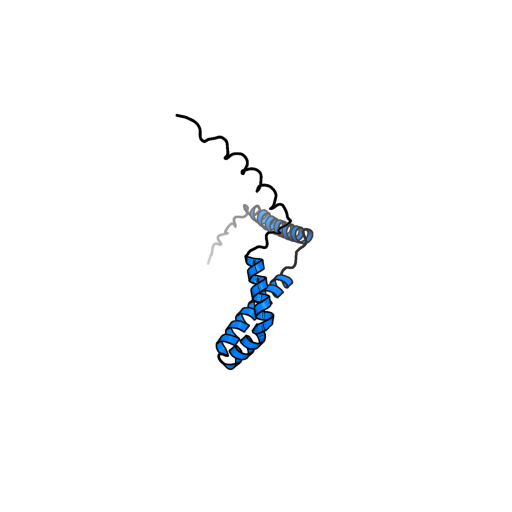8.69 83 LEU A CA 1
ATOM 686 C C . LEU A 1 83 ? 10.370 19.760 23.874 1.00 68.69 83 LEU A C 1
ATOM 688 O O . LEU A 1 83 ? 11.367 19.110 23.547 1.00 68.69 83 LEU A O 1
ATOM 692 N N . THR A 1 84 ? 10.384 21.082 24.016 1.00 76.94 84 THR A N 1
ATOM 693 C CA . THR A 1 84 ? 11.648 21.815 23.994 1.00 76.94 84 THR A CA 1
ATOM 694 C C . THR A 1 84 ? 12.476 21.408 25.211 1.00 76.94 84 THR A C 1
ATOM 696 O O . THR A 1 84 ? 11.930 20.942 26.218 1.00 76.94 84 THR A O 1
ATOM 699 N N . ASP A 1 85 ? 13.795 21.585 25.143 1.00 77.56 85 ASP A N 1
ATOM 700 C CA . ASP A 1 85 ? 14.691 21.254 26.257 1.00 77.56 85 ASP A CA 1
ATOM 701 C C . ASP A 1 85 ? 14.247 21.945 27.560 1.00 77.56 85 ASP A C 1
ATOM 703 O O . ASP A 1 85 ? 14.320 21.349 28.637 1.00 77.56 85 ASP A O 1
ATOM 707 N N . GLU A 1 86 ? 13.695 23.159 27.474 1.00 78.81 86 GLU A N 1
ATOM 708 C CA . GLU A 1 86 ? 13.120 23.873 28.617 1.00 78.81 86 GLU A CA 1
ATOM 709 C C . GLU A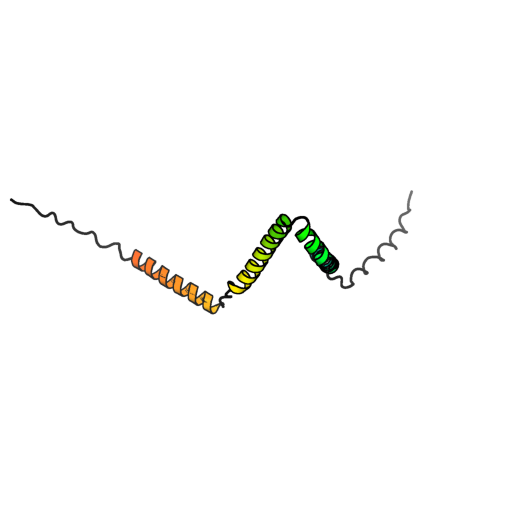 1 86 ? 11.908 23.152 29.225 1.00 78.81 86 GLU A C 1
ATOM 711 O O . GLU A 1 86 ? 11.835 23.009 30.446 1.00 78.81 86 GLU A O 1
ATOM 716 N N . GLN A 1 87 ? 10.984 22.656 28.398 1.00 83.56 87 GLN A N 1
ATOM 717 C CA . GLN A 1 87 ? 9.797 21.929 28.863 1.00 83.56 87 GLN A CA 1
ATOM 718 C C . GLN A 1 87 ? 10.177 20.579 29.483 1.00 83.56 87 GLN A C 1
ATOM 720 O O . GLN A 1 87 ? 9.626 20.188 30.512 1.00 83.56 87 GLN A O 1
ATOM 725 N N . LEU A 1 88 ? 11.167 19.888 28.908 1.00 86.38 88 LEU A N 1
ATOM 726 C CA . LEU A 1 88 ? 11.735 18.674 29.498 1.00 86.38 88 LEU A CA 1
ATOM 727 C C . LEU A 1 88 ? 12.367 18.955 30.868 1.00 86.38 88 LEU A C 1
ATOM 729 O O . LEU A 1 88 ? 12.133 18.202 31.814 1.00 86.38 88 LEU A O 1
ATOM 733 N N . CYS A 1 89 ? 13.118 20.051 31.004 1.00 86.50 89 CYS A N 1
ATOM 734 C CA . CYS A 1 89 ? 13.720 20.444 32.281 1.00 86.50 89 CYS A CA 1
ATOM 735 C C . CYS A 1 89 ? 12.672 20.792 33.349 1.00 86.50 89 CYS A C 1
ATOM 737 O O . CYS A 1 89 ? 12.870 20.491 34.528 1.00 86.50 89 CYS A O 1
ATOM 739 N N . GLU A 1 90 ? 11.559 21.424 32.971 1.00 87.38 90 GLU A N 1
ATOM 740 C CA . GLU A 1 90 ? 10.451 21.694 33.894 1.00 87.38 90 GLU A CA 1
ATOM 741 C C . GLU A 1 90 ? 9.796 20.407 34.391 1.00 87.38 90 GLU A C 1
ATOM 743 O O . GLU A 1 90 ? 9.629 20.246 35.599 1.00 87.38 90 GLU A O 1
ATOM 748 N N . ILE A 1 91 ? 9.525 19.460 33.489 1.00 86.00 91 ILE A N 1
ATOM 749 C CA . ILE A 1 91 ? 8.945 18.160 33.846 1.00 86.00 91 ILE A CA 1
ATOM 750 C C . ILE A 1 91 ? 9.872 17.388 34.794 1.00 86.00 91 ILE A C 1
ATOM 752 O O . ILE A 1 91 ? 9.411 16.873 35.812 1.00 86.00 91 ILE A O 1
ATOM 756 N N . ILE A 1 92 ? 11.176 17.328 34.495 1.00 88.25 92 ILE A N 1
ATOM 757 C CA . ILE A 1 92 ? 12.161 16.639 35.346 1.00 88.25 92 ILE A CA 1
ATOM 758 C C . ILE A 1 92 ? 12.170 17.242 36.754 1.00 88.25 92 ILE A C 1
ATOM 760 O O . ILE A 1 92 ? 12.061 16.508 37.733 1.00 88.25 92 ILE A O 1
ATOM 764 N N . ARG A 1 93 ? 12.219 18.572 36.865 1.00 89.00 93 ARG A N 1
ATOM 765 C CA . ARG A 1 93 ? 12.231 19.270 38.157 1.00 89.00 93 ARG A CA 1
ATOM 766 C C . ARG A 1 93 ? 10.947 19.050 38.959 1.00 89.00 93 ARG A C 1
ATOM 768 O O . ARG A 1 93 ? 11.029 18.801 40.156 1.00 89.00 93 ARG A O 1
ATOM 775 N N . SER A 1 94 ? 9.777 19.088 38.319 1.00 88.00 94 SER A N 1
ATOM 776 C CA . SER A 1 94 ? 8.509 18.788 38.998 1.00 88.00 94 SER A CA 1
ATOM 777 C C . SER A 1 94 ? 8.475 17.357 39.544 1.00 88.00 94 SER A C 1
ATOM 779 O O . SER A 1 94 ? 8.031 17.135 40.668 1.00 88.00 94 SER A O 1
ATOM 781 N N . LEU A 1 95 ? 9.005 16.389 38.792 1.00 89.81 95 LEU A N 1
ATOM 782 C CA . LEU A 1 95 ? 9.099 15.000 39.247 1.00 89.81 95 LEU A CA 1
ATOM 783 C C . LEU A 1 95 ? 10.096 14.831 40.402 1.00 89.81 95 LEU A C 1
ATOM 785 O O . LEU A 1 95 ? 9.828 14.081 41.340 1.00 89.81 95 LEU A O 1
ATOM 789 N N . GLU A 1 96 ? 11.232 15.527 40.360 1.00 85.25 96 GLU A N 1
ATOM 790 C CA . GLU A 1 96 ? 12.208 15.533 41.455 1.00 85.25 96 GLU A CA 1
ATOM 791 C C . GLU A 1 96 ? 11.618 16.127 42.742 1.00 85.25 96 GLU A C 1
ATOM 793 O O . GLU A 1 96 ? 11.814 15.563 43.819 1.00 85.25 96 GLU A O 1
ATOM 798 N N . GLU A 1 97 ? 10.846 17.212 42.641 1.00 84.94 97 GLU A N 1
ATOM 799 C CA . GLU A 1 97 ? 10.139 17.821 43.775 1.00 84.94 97 GLU A CA 1
ATOM 800 C C . GLU A 1 97 ? 9.096 16.870 44.380 1.00 84.94 97 GLU A C 1
ATOM 802 O O . GLU A 1 97 ? 9.058 16.688 45.600 1.00 84.94 97 GLU A O 1
ATOM 807 N N . GLU A 1 98 ? 8.292 16.202 43.548 1.00 79.62 98 GLU A N 1
ATOM 808 C CA . GLU A 1 98 ? 7.332 15.195 44.012 1.00 79.62 98 GLU A CA 1
ATOM 809 C C . GLU A 1 98 ? 8.030 14.031 44.729 1.00 79.62 98 GLU A C 1
ATOM 811 O O . GLU A 1 98 ? 7.636 13.651 45.836 1.00 79.62 98 GLU A O 1
ATOM 816 N N . LEU A 1 99 ? 9.107 13.493 44.151 1.00 78.38 99 LEU A N 1
ATOM 817 C CA . LEU A 1 99 ? 9.886 12.407 44.755 1.00 78.38 99 LEU A CA 1
ATOM 818 C C . LEU A 1 99 ? 10.547 12.826 46.075 1.00 78.38 99 LEU A C 1
ATOM 820 O O . LEU A 1 99 ? 10.591 12.034 47.026 1.00 78.38 99 LEU A O 1
ATOM 824 N N . GLN A 1 100 ? 11.022 14.067 46.165 1.00 75.31 100 GLN A N 1
ATOM 825 C CA . GLN A 1 100 ? 11.619 14.614 47.378 1.00 75.31 100 GLN A CA 1
ATOM 826 C C . GLN A 1 100 ? 10.594 14.691 48.519 1.00 75.31 100 GLN A C 1
ATOM 828 O O . GLN A 1 100 ? 10.903 14.291 49.645 1.00 75.31 100 GLN A O 1
ATOM 833 N N . ILE A 1 101 ? 9.350 15.086 48.226 1.00 68.12 101 ILE A N 1
ATOM 834 C CA . ILE A 1 101 ? 8.250 15.100 49.206 1.00 68.12 101 ILE A CA 1
ATOM 835 C C . ILE A 1 101 ? 7.995 13.691 49.767 1.00 68.12 101 ILE A C 1
ATOM 837 O O . ILE A 1 101 ? 7.822 13.531 50.979 1.00 68.12 101 ILE A O 1
ATOM 841 N N . PHE A 1 102 ? 8.029 12.648 48.930 1.00 61.28 102 PHE A N 1
ATOM 842 C CA . PHE A 1 102 ? 7.882 11.262 49.397 1.00 61.28 102 PHE A CA 1
ATOM 843 C C . PHE A 1 102 ? 9.078 10.781 50.236 1.00 61.28 102 PHE A C 1
ATOM 845 O O . PHE A 1 102 ? 8.883 10.092 51.244 1.00 61.28 102 PHE A O 1
ATOM 852 N N . SER A 1 103 ? 10.303 11.171 49.875 1.00 61.84 103 SER A N 1
ATOM 853 C CA . SER A 1 103 ? 11.517 10.870 50.652 1.00 61.84 103 SER A CA 1
ATOM 854 C C . SER A 1 103 ? 11.494 11.539 52.034 1.00 61.84 103 SER A C 1
ATOM 856 O O . SER A 1 103 ? 11.792 10.899 53.050 1.00 61.84 103 SER A O 1
ATOM 858 N N . ASP A 1 104 ? 11.087 12.804 52.100 1.00 58.25 104 ASP A N 1
ATOM 859 C CA . ASP A 1 104 ? 11.048 13.567 53.349 1.00 58.25 104 ASP A CA 1
ATOM 860 C C . ASP A 1 104 ? 9.880 13.134 54.247 1.00 58.25 104 ASP A C 1
ATOM 862 O O . ASP A 1 104 ? 9.993 13.142 55.476 1.00 58.25 104 ASP A O 1
ATOM 866 N N . TYR A 1 105 ? 8.784 12.638 53.667 1.00 56.75 105 TYR A N 1
ATOM 867 C CA . TYR A 1 105 ? 7.700 12.009 54.425 1.00 56.75 105 TYR A CA 1
ATOM 868 C C . TYR A 1 105 ? 8.111 10.655 55.032 1.00 56.75 105 TYR A C 1
ATOM 870 O O . TYR A 1 105 ? 7.711 10.328 56.153 1.00 56.75 105 TYR A O 1
ATOM 878 N N . SER A 1 106 ? 8.949 9.879 54.332 1.00 56.41 106 SER A N 1
ATOM 879 C CA . SER A 1 106 ? 9.462 8.588 54.811 1.00 56.41 106 SER A CA 1
ATOM 880 C C . SER A 1 106 ? 10.467 8.724 55.958 1.00 56.41 106 SER A C 1
ATOM 882 O O . SER A 1 106 ? 10.515 7.847 56.818 1.00 56.41 106 SER A O 1
ATOM 884 N N . LYS A 1 107 ? 11.265 9.798 56.000 1.00 56.50 107 LYS A N 1
ATOM 885 C CA . LYS A 1 107 ? 12.281 10.010 57.052 1.00 56.50 107 LYS A CA 1
ATOM 886 C C . LYS A 1 107 ? 11.709 10.512 58.382 1.00 56.50 107 LYS A C 1
ATOM 888 O O . LYS A 1 107 ? 12.381 10.429 59.402 1.00 56.50 107 LYS A O 1
ATOM 893 N N . ASN A 1 108 ? 10.467 11.000 58.391 1.00 54.97 108 ASN A N 1
ATOM 894 C CA . ASN A 1 108 ? 9.842 11.629 59.560 1.00 54.97 108 ASN A CA 1
ATOM 895 C C . ASN A 1 108 ? 8.865 10.714 60.335 1.00 54.97 108 ASN A C 1
ATOM 897 O O . ASN A 1 108 ? 8.128 11.202 61.193 1.00 54.97 108 ASN A O 1
ATOM 901 N N . LYS A 1 109 ? 8.827 9.399 60.059 1.00 52.69 109 LYS A N 1
ATOM 902 C CA . LYS A 1 109 ? 7.906 8.445 60.721 1.00 52.69 109 LYS A CA 1
ATOM 903 C C . LYS A 1 109 ? 8.551 7.387 61.622 1.00 52.69 109 LYS A C 1
ATOM 905 O O . LYS A 1 109 ? 7.850 6.478 62.061 1.00 52.69 109 LYS A O 1
ATOM 910 N N . ASP A 1 110 ? 9.800 7.562 62.034 1.00 53.31 110 ASP A N 1
ATOM 911 C CA . ASP A 1 110 ? 10.372 6.782 63.139 1.00 53.31 110 ASP A CA 1
ATOM 912 C C . ASP A 1 110 ? 10.094 7.484 64.474 1.00 53.31 110 ASP A C 1
ATOM 914 O O . ASP A 1 110 ? 10.982 8.080 65.081 1.00 53.31 110 ASP A O 1
ATOM 918 N N . GLY A 1 111 ? 8.837 7.499 64.934 1.00 50.53 111 GLY A N 1
ATOM 919 C CA . GLY A 1 111 ? 8.568 8.252 66.160 1.00 50.53 111 GLY A CA 1
ATOM 920 C C . GLY A 1 111 ? 7.184 8.274 66.781 1.00 50.53 111 GLY A C 1
ATOM 921 O O . GLY A 1 111 ? 7.003 9.087 67.670 1.00 50.53 111 GLY A O 1
ATOM 922 N N . TYR A 1 112 ? 6.209 7.439 66.412 1.00 41.28 112 TYR A N 1
ATOM 923 C CA . TYR A 1 112 ? 4.981 7.341 67.220 1.00 41.28 112 TYR A CA 1
ATOM 924 C C . TYR A 1 112 ? 4.428 5.915 67.252 1.00 41.28 112 TYR A C 1
ATOM 926 O O . TYR A 1 112 ? 3.605 5.516 66.435 1.00 41.28 112 TYR A O 1
ATOM 934 N N . ALA A 1 113 ? 4.863 5.154 68.259 1.00 47.53 113 ALA A N 1
ATOM 935 C CA . ALA A 1 113 ? 4.163 3.956 68.705 1.00 47.53 113 ALA A CA 1
ATOM 936 C C . ALA A 1 113 ? 2.872 4.375 69.445 1.00 47.53 113 ALA A C 1
ATOM 938 O O . ALA A 1 113 ? 2.962 5.075 70.462 1.00 47.53 113 ALA A O 1
ATOM 939 N N . PRO A 1 114 ? 1.667 3.968 69.005 1.00 43.72 114 PRO A N 1
ATOM 940 C CA . PRO A 1 114 ? 0.447 4.266 69.739 1.00 43.72 114 PRO A CA 1
ATOM 941 C C . PRO A 1 114 ? 0.413 3.411 71.010 1.00 43.72 114 PRO A C 1
ATOM 943 O O . PRO A 1 114 ? 0.370 2.181 70.951 1.00 43.72 114 PRO A O 1
ATOM 946 N N . LYS A 1 115 ? 0.418 4.051 72.186 1.00 48.03 115 LYS A N 1
ATOM 947 C CA . LYS A 1 115 ? 0.150 3.365 73.457 1.00 48.03 115 LYS A CA 1
ATOM 948 C C . LYS A 1 115 ? -1.311 2.917 73.479 1.00 48.03 115 LYS A C 1
ATOM 950 O O . LYS A 1 115 ? -2.207 3.723 73.718 1.00 48.03 115 LYS A O 1
ATOM 955 N N . ILE A 1 116 ? -1.536 1.624 73.265 1.00 49.88 116 ILE A N 1
ATOM 956 C CA . ILE A 1 116 ? -2.833 0.973 73.457 1.00 49.88 116 ILE A CA 1
ATOM 957 C C . ILE A 1 116 ? -3.186 1.067 74.949 1.00 49.88 116 ILE A C 1
ATOM 959 O O . ILE A 1 116 ? -2.605 0.374 75.787 1.00 49.88 116 ILE A O 1
ATOM 963 N N . LYS A 1 117 ? -4.123 1.952 75.302 1.00 48.75 117 LYS A N 1
ATOM 964 C CA . LYS A 1 117 ? -4.727 1.974 76.638 1.00 48.75 117 LYS A CA 1
ATOM 965 C C . LYS A 1 117 ? -5.698 0.797 76.728 1.00 48.75 117 LYS A C 1
ATOM 967 O O . LYS A 1 117 ? -6.717 0.791 76.049 1.00 48.75 117 LYS A O 1
ATOM 972 N N . LYS A 1 118 ? -5.379 -0.197 77.562 1.00 50.72 118 LYS A N 1
ATOM 973 C CA . LYS A 1 118 ? -6.335 -1.235 77.968 1.00 50.72 118 LYS A CA 1
ATOM 974 C C . LYS A 1 118 ? -7.412 -0.593 78.841 1.00 50.72 118 LYS A C 1
ATOM 976 O O . LYS A 1 118 ? -7.126 -0.188 79.968 1.00 50.72 118 LYS A O 1
ATOM 981 N N . THR A 1 119 ? -8.630 -0.502 78.328 1.00 43.88 119 THR A N 1
ATOM 982 C CA . THR A 1 119 ? -9.818 -0.155 79.110 1.00 43.88 119 THR A CA 1
ATOM 983 C C . THR A 1 119 ? -10.224 -1.385 79.921 1.00 43.88 119 THR A C 1
ATOM 985 O O . THR A 1 119 ? -10.423 -2.459 79.361 1.00 43.88 119 THR A O 1
ATOM 988 N N . LYS A 1 120 ? -10.271 -1.251 81.251 1.00 50.59 120 LYS A N 1
ATOM 989 C CA . LYS A 1 120 ? -10.857 -2.252 82.149 1.00 50.59 120 LYS A CA 1
ATOM 990 C C . LYS A 1 120 ? -12.377 -2.156 82.025 1.00 50.59 120 LYS A C 1
ATOM 992 O O . LYS A 1 120 ? -12.930 -1.109 82.349 1.00 50.59 120 LYS A O 1
ATOM 997 N N . GLU A 1 121 ? -13.023 -3.227 81.584 1.00 46.66 121 GLU A N 1
ATOM 998 C CA . GLU A 1 121 ? -14.467 -3.398 81.738 1.00 46.66 121 GLU A CA 1
ATOM 999 C C . GLU A 1 121 ? -14.759 -3.844 83.176 1.00 46.66 121 GLU A C 1
ATOM 1001 O O . GLU A 1 121 ? -14.193 -4.820 83.669 1.00 46.66 121 GLU A O 1
ATOM 1006 N N . PHE A 1 122 ? -15.603 -3.074 83.860 1.00 45.44 122 PHE A N 1
ATOM 1007 C CA . PHE A 1 122 ? -16.236 -3.422 85.126 1.00 45.44 122 PHE A CA 1
ATOM 1008 C C . PHE A 1 122 ? -17.733 -3.158 84.960 1.00 45.44 122 PHE A C 1
ATOM 1010 O O . PHE A 1 122 ? -18.143 -1.996 84.942 1.00 45.44 122 PHE A O 1
ATOM 1017 N N . SER A 1 123 ? -18.515 -4.228 84.828 1.00 49.06 123 SER A N 1
ATOM 1018 C CA . SER A 1 123 ? -19.800 -4.512 85.501 1.00 49.06 123 SER A CA 1
ATOM 1019 C C . SER A 1 123 ? -20.491 -5.666 84.793 1.00 49.06 123 SER A C 1
ATOM 1021 O O . SER A 1 123 ? -20.732 -5.534 83.575 1.00 49.06 123 SER A O 1
#

Foldseek 3Di:
DDDPPDPPPPPPPPPDPPPPPDPPPCPPVNVVVVVVVVVCVVCVVVVLVVCCVPPVVVSVVVVVVVVVVVVVVVVCVVVPPVQDPVNVVVVVVVVVVVVVVVVVVVVPPPDDDDDPDDDDDDD